Protein AF-A0A1Y4THS2-F1 (afdb_monomer)

Structure (mmCIF, N/CA/C/O backbone):
data_AF-A0A1Y4THS2-F1
#
_entry.id   AF-A0A1Y4THS2-F1
#
loop_
_atom_site.group_PDB
_atom_site.id
_atom_site.type_symbol
_atom_site.label_atom_id
_atom_site.label_alt_id
_atom_site.label_comp_id
_atom_site.label_asym_id
_atom_site.label_entity_id
_atom_site.label_seq_id
_atom_site.pdbx_PDB_ins_code
_atom_site.Cartn_x
_atom_site.Cartn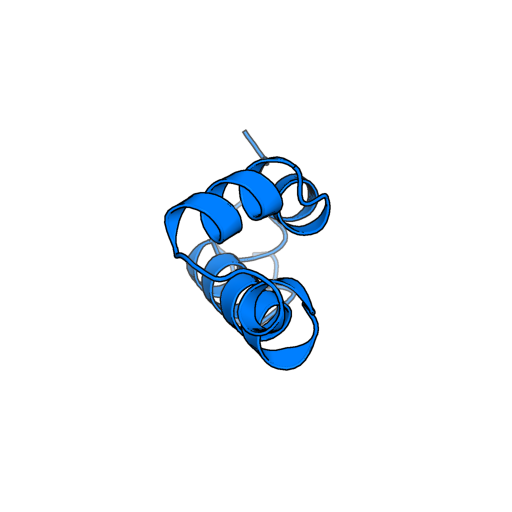_y
_atom_site.Cartn_z
_atom_site.occupancy
_atom_site.B_iso_or_equiv
_atom_site.auth_seq_id
_atom_site.auth_comp_id
_atom_site.auth_asym_id
_atom_site.auth_atom_id
_atom_site.pdbx_PDB_model_num
ATOM 1 N N . MET A 1 1 ? 20.688 6.813 -17.058 1.00 54.78 1 MET A N 1
ATOM 2 C CA . MET A 1 1 ? 19.224 6.633 -17.035 1.00 54.78 1 MET A CA 1
ATOM 3 C C . MET A 1 1 ? 18.958 5.246 -16.506 1.00 54.78 1 MET A C 1
ATOM 5 O O . MET A 1 1 ? 19.431 4.284 -17.099 1.00 54.78 1 MET A O 1
ATOM 9 N N . SER A 1 2 ? 18.306 5.151 -15.358 1.00 63.47 2 SER A N 1
ATOM 10 C CA . SER A 1 2 ? 17.870 3.866 -14.815 1.00 63.47 2 SER A CA 1
ATOM 11 C C . SER A 1 2 ? 16.605 3.462 -15.567 1.00 63.47 2 SER A C 1
ATOM 13 O O . SER A 1 2 ? 15.764 4.316 -15.829 1.00 63.47 2 SER A O 1
ATOM 15 N N . ALA A 1 3 ? 16.450 2.199 -15.954 1.00 72.50 3 ALA A N 1
ATOM 16 C CA . ALA A 1 3 ? 15.150 1.734 -16.432 1.00 72.50 3 ALA A CA 1
ATOM 17 C C . ALA A 1 3 ? 14.200 1.610 -15.233 1.00 72.50 3 ALA A C 1
ATOM 19 O O . ALA A 1 3 ? 14.604 1.108 -14.179 1.00 72.50 3 ALA A O 1
ATOM 20 N N . CYS A 1 4 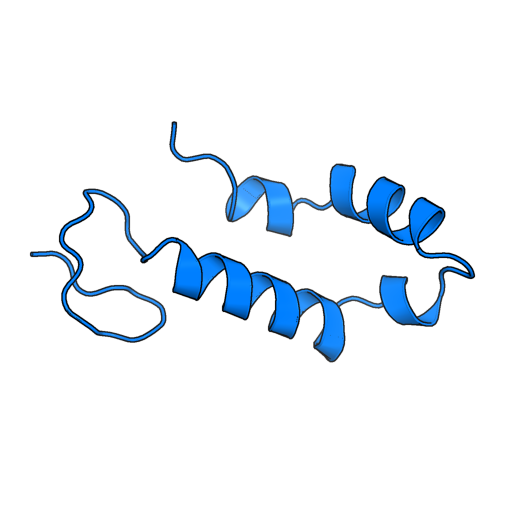? 12.956 2.063 -15.392 1.00 78.38 4 CYS A N 1
ATOM 21 C CA . CYS A 1 4 ? 11.891 1.796 -14.435 1.00 78.38 4 CYS A CA 1
ATOM 22 C C . CYS A 1 4 ? 11.740 0.281 -14.283 1.00 78.38 4 CYS A C 1
ATOM 24 O O . CYS A 1 4 ? 11.525 -0.421 -15.264 1.00 78.38 4 CYS A O 1
ATOM 26 N N . LYS A 1 5 ? 11.836 -0.243 -13.064 1.00 71.44 5 LYS A N 1
ATOM 27 C CA . LYS A 1 5 ? 11.748 -1.688 -12.809 1.00 71.44 5 LYS A CA 1
ATOM 28 C C . LYS A 1 5 ? 10.341 -2.272 -12.993 1.00 71.44 5 LYS A C 1
ATOM 30 O O . LYS A 1 5 ? 10.201 -3.485 -12.920 1.00 71.44 5 LYS A O 1
ATOM 35 N N . ILE A 1 6 ? 9.337 -1.424 -13.233 1.00 75.19 6 ILE A N 1
ATOM 36 C CA . ILE A 1 6 ? 7.930 -1.811 -13.404 1.00 75.19 6 ILE A CA 1
ATOM 37 C C . ILE A 1 6 ? 7.571 -1.872 -14.895 1.00 75.19 6 ILE A C 1
ATOM 39 O O . ILE A 1 6 ? 7.254 -2.935 -15.409 1.00 75.19 6 ILE A O 1
ATOM 43 N N . CYS A 1 7 ? 7.687 -0.754 -15.619 1.00 82.19 7 CYS A N 1
ATOM 44 C CA . CYS A 1 7 ? 7.318 -0.674 -17.040 1.00 82.19 7 CYS A CA 1
ATOM 45 C C . CYS A 1 7 ? 8.512 -0.785 -18.006 1.00 82.19 7 CYS A C 1
ATOM 47 O O . CYS A 1 7 ? 8.343 -0.715 -19.222 1.00 82.19 7 CYS A O 1
ATOM 49 N N . ASN A 1 8 ? 9.734 -0.909 -17.476 1.00 78.25 8 ASN A N 1
ATOM 50 C CA . ASN A 1 8 ? 10.988 -1.013 -18.228 1.00 78.25 8 ASN A CA 1
ATOM 51 C C . ASN A 1 8 ? 11.316 0.191 -19.139 1.00 78.25 8 ASN A C 1
ATOM 53 O O . ASN A 1 8 ? 12.261 0.134 -19.925 1.00 78.25 8 ASN A O 1
ATOM 57 N N . GLN A 1 9 ? 10.574 1.298 -19.013 1.00 82.56 9 GLN A N 1
ATOM 58 C CA . GLN A 1 9 ? 10.821 2.548 -19.733 1.00 82.56 9 GLN A CA 1
ATOM 59 C C . GLN A 1 9 ? 11.953 3.366 -19.086 1.00 82.56 9 GLN A C 1
ATOM 61 O O . GLN A 1 9 ? 12.213 3.222 -17.884 1.00 82.56 9 GLN A O 1
ATOM 66 N N . PRO A 1 10 ? 12.624 4.256 -19.843 1.00 75.69 10 PRO A N 1
ATOM 67 C CA . PRO A 1 10 ? 13.662 5.124 -19.302 1.00 75.69 10 PRO A CA 1
ATOM 68 C C . PRO A 1 10 ? 13.112 5.995 -18.168 1.00 75.69 10 PRO A C 1
ATOM 70 O O . PRO A 1 10 ? 12.146 6.737 -18.340 1.00 75.69 10 PRO A O 1
ATOM 73 N N . SER A 1 11 ? 13.741 5.911 -16.999 1.00 68.50 11 SER A N 1
ATOM 74 C CA . SER A 1 11 ? 13.448 6.772 -15.862 1.00 68.50 11 SER A CA 1
ATOM 75 C C . SER A 1 11 ? 14.485 7.887 -15.768 1.00 68.50 11 SER A C 1
ATOM 77 O O . SER A 1 11 ? 15.703 7.670 -15.757 1.00 68.50 11 SER A O 1
ATOM 79 N N . ASN A 1 12 ? 13.967 9.106 -15.731 1.00 66.19 12 ASN A N 1
ATOM 80 C CA . ASN A 1 12 ? 14.669 10.354 -15.465 1.00 66.19 12 ASN A CA 1
ATOM 81 C C . ASN A 1 12 ? 14.735 10.676 -13.960 1.00 66.19 12 ASN A C 1
ATOM 83 O O . ASN A 1 12 ? 15.433 11.613 -13.578 1.00 66.19 12 ASN A O 1
ATOM 87 N N . VAL A 1 13 ? 14.064 9.894 -13.108 1.00 59.81 13 VAL A N 1
ATOM 88 C CA . VAL A 1 13 ? 14.140 10.020 -11.648 1.00 59.81 13 VAL A CA 1
ATOM 89 C C . VAL A 1 13 ? 15.242 9.128 -11.070 1.00 59.81 13 VAL A C 1
ATOM 91 O O . VAL A 1 13 ? 15.539 8.052 -11.588 1.00 59.81 13 VAL A O 1
ATOM 94 N N . LYS A 1 14 ? 15.867 9.590 -9.976 1.00 59.81 14 LYS A N 1
ATOM 95 C CA . LYS A 1 14 ? 16.886 8.849 -9.200 1.00 59.81 14 LYS A CA 1
ATOM 96 C C . LYS A 1 14 ? 16.351 7.547 -8.582 1.00 59.81 14 LYS A C 1
ATOM 98 O O . LYS A 1 14 ? 17.138 6.763 -8.062 1.00 59.81 14 LYS A O 1
ATOM 103 N N . THR A 1 15 ? 15.040 7.340 -8.629 1.00 60.75 15 THR A N 1
ATOM 104 C CA . THR A 1 15 ? 14.312 6.215 -8.052 1.00 60.75 15 THR A CA 1
ATOM 105 C C . THR A 1 15 ? 14.191 5.055 -9.046 1.00 60.75 15 THR A C 1
ATOM 107 O O . THR A 1 15 ? 14.281 5.213 -10.267 1.00 60.75 15 THR A O 1
ATOM 110 N N . VAL A 1 16 ? 13.976 3.850 -8.518 1.00 65.25 16 VAL A N 1
ATOM 111 C CA . VAL A 1 16 ? 13.872 2.597 -9.294 1.00 65.25 16 VAL A CA 1
ATOM 112 C C . VAL A 1 16 ? 12.600 2.482 -10.152 1.00 65.25 16 VAL A C 1
ATOM 114 O O . VAL A 1 16 ? 12.494 1.555 -10.955 1.00 65.25 16 VAL A O 1
ATOM 117 N N . SER A 1 17 ? 11.646 3.407 -10.035 1.00 68.06 17 SER A N 1
ATOM 118 C CA . SER A 1 17 ? 10.362 3.374 -10.749 1.00 68.06 17 SER A CA 1
ATOM 119 C C . SER A 1 17 ? 9.748 4.769 -10.903 1.00 68.06 17 SER A C 1
ATOM 121 O O . SER A 1 17 ? 9.935 5.616 -10.028 1.00 68.06 17 SER A O 1
ATOM 123 N N . HIS A 1 18 ? 8.967 4.992 -11.966 1.00 79.69 18 HIS A N 1
ATOM 124 C CA . HIS A 1 18 ? 8.131 6.194 -12.101 1.00 79.69 18 HI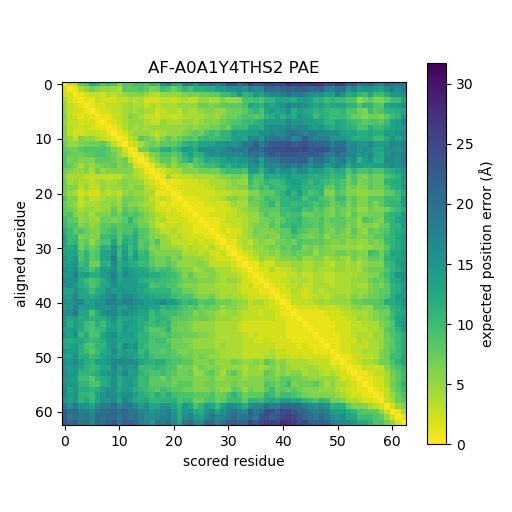S A CA 1
ATOM 125 C C . HIS A 1 18 ? 7.021 6.220 -11.042 1.00 79.69 18 HIS A C 1
ATOM 127 O O . HIS A 1 18 ? 6.531 5.161 -10.651 1.00 79.69 18 HIS A O 1
ATOM 133 N N . THR A 1 19 ? 6.589 7.416 -10.629 1.00 74.56 19 THR A N 1
ATOM 134 C CA . THR A 1 19 ? 5.473 7.598 -9.682 1.00 74.56 19 THR A CA 1
ATOM 135 C C . THR A 1 19 ? 4.188 6.955 -10.200 1.00 74.56 19 THR A C 1
ATOM 137 O O . THR A 1 19 ? 3.642 6.092 -9.530 1.00 74.56 19 THR A O 1
ATOM 140 N N . ALA A 1 20 ? 3.797 7.245 -11.447 1.00 75.69 20 ALA A N 1
ATOM 141 C CA . ALA A 1 20 ? 2.592 6.668 -12.050 1.00 75.69 20 ALA A CA 1
ATOM 142 C C . ALA A 1 20 ? 2.611 5.127 -12.089 1.00 75.69 20 ALA A C 1
ATOM 144 O O . ALA A 1 20 ? 1.598 4.486 -11.844 1.00 75.69 20 ALA A O 1
ATOM 145 N N . CYS A 1 21 ? 3.777 4.515 -12.331 1.00 78.00 21 CYS A N 1
ATOM 146 C CA . CYS A 1 21 ? 3.903 3.056 -12.309 1.00 78.00 21 CYS A CA 1
ATOM 147 C C . CYS A 1 21 ? 3.796 2.467 -10.895 1.00 78.00 21 CYS A C 1
ATOM 149 O O . CYS A 1 21 ? 3.450 1.298 -10.761 1.00 78.00 21 CYS A O 1
ATOM 151 N N . ARG A 1 22 ? 4.122 3.233 -9.844 1.00 76.06 22 ARG A N 1
ATOM 152 C CA . ARG A 1 22 ? 3.873 2.808 -8.458 1.00 76.06 22 ARG A CA 1
ATOM 153 C C . ARG A 1 22 ? 2.395 2.884 -8.117 1.00 76.06 22 ARG A C 1
ATOM 155 O O . ARG A 1 22 ? 1.912 1.960 -7.479 1.00 76.06 22 ARG A O 1
ATOM 162 N N . ASP A 1 23 ? 1.712 3.940 -8.544 1.00 75.06 23 ASP A N 1
ATOM 163 C CA . ASP A 1 23 ? 0.278 4.107 -8.297 1.00 75.06 23 ASP A CA 1
ATOM 164 C C . ASP A 1 23 ? -0.524 2.989 -8.979 1.00 75.06 23 ASP A C 1
ATOM 166 O O . ASP A 1 23 ? -1.288 2.298 -8.314 1.00 75.06 23 ASP A O 1
ATOM 170 N N . GLU A 1 24 ? -0.234 2.699 -10.251 1.00 76.88 24 GLU A N 1
ATOM 171 C CA . GLU A 1 24 ? -0.853 1.583 -10.983 1.00 76.88 24 GLU A CA 1
ATOM 172 C C . GLU A 1 24 ? -0.564 0.224 -10.318 1.00 76.88 24 GLU A C 1
ATOM 174 O O . GLU A 1 24 ? -1.450 -0.615 -10.173 1.00 76.88 24 GLU A O 1
ATOM 179 N N . LEU A 1 25 ? 0.668 0.007 -9.840 1.00 76.88 25 LEU A N 1
ATOM 180 C CA . LEU A 1 25 ? 1.017 -1.218 -9.118 1.00 76.88 25 LEU A CA 1
ATOM 181 C C . LEU A 1 25 ? 0.274 -1.326 -7.777 1.00 76.88 25 LEU A C 1
ATOM 183 O O . LEU A 1 25 ? -0.109 -2.426 -7.384 1.00 76.88 25 LEU A O 1
ATOM 187 N N . MET A 1 26 ? 0.080 -0.211 -7.068 1.00 74.62 26 MET A N 1
ATOM 188 C CA . MET A 1 26 ? -0.701 -0.181 -5.831 1.00 74.62 26 MET A CA 1
ATOM 189 C C . MET A 1 26 ? -2.165 -0.517 -6.096 1.00 74.62 26 MET A C 1
ATOM 191 O O . MET A 1 26 ? -2.719 -1.317 -5.349 1.00 74.62 26 MET A O 1
ATOM 195 N N . GLU A 1 27 ? -2.764 0.019 -7.159 1.00 71.00 27 GLU A N 1
ATOM 196 C CA . GLU A 1 27 ? -4.135 -0.318 -7.560 1.00 71.00 27 GLU A CA 1
ATOM 197 C C . GLU A 1 27 ? -4.268 -1.810 -7.883 1.00 71.00 27 GLU A C 1
ATOM 199 O O . GLU A 1 27 ? -5.092 -2.489 -7.277 1.00 71.00 27 GLU A O 1
ATOM 204 N N . VAL A 1 28 ? -3.389 -2.363 -8.727 1.00 73.75 28 VAL A N 1
ATOM 205 C CA . VAL A 1 28 ? -3.416 -3.795 -9.081 1.00 73.75 28 VAL A CA 1
ATOM 206 C C . VAL A 1 28 ? -3.211 -4.688 -7.855 1.00 73.75 28 VAL A C 1
ATOM 208 O O . VAL A 1 28 ? -3.912 -5.681 -7.678 1.00 73.75 28 VAL A O 1
ATOM 211 N N . ILE A 1 29 ? -2.266 -4.356 -6.969 1.00 76.62 29 ILE A N 1
ATOM 212 C CA . ILE A 1 29 ? -2.038 -5.143 -5.748 1.00 76.62 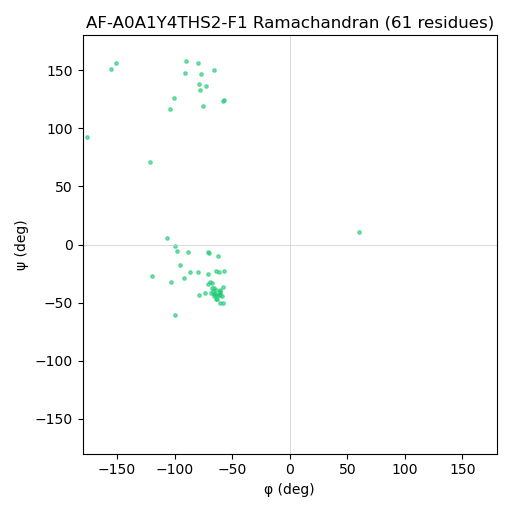29 ILE A CA 1
ATOM 213 C C . ILE A 1 29 ? -3.241 -5.057 -4.805 1.00 76.62 29 ILE A C 1
ATOM 215 O O . ILE A 1 29 ? -3.635 -6.068 -4.216 1.00 76.62 29 ILE A O 1
ATOM 219 N N . CYS A 1 30 ? -3.818 -3.870 -4.639 1.00 75.75 30 CYS A N 1
ATOM 220 C CA . CYS A 1 30 ? -4.975 -3.676 -3.779 1.00 75.75 30 CYS A CA 1
ATOM 221 C C . CYS A 1 30 ? -6.217 -4.388 -4.328 1.00 75.75 30 CYS A C 1
ATOM 223 O O . CYS A 1 30 ? -6.914 -5.033 -3.552 1.00 75.75 30 CYS A O 1
ATOM 225 N N . ASP A 1 31 ? -6.453 -4.372 -5.632 1.00 72.56 31 ASP A N 1
ATOM 226 C CA . ASP A 1 31 ? -7.643 -4.996 -6.213 1.00 72.56 31 ASP A CA 1
ATOM 227 C C . ASP A 1 31 ? -7.519 -6.523 -6.345 1.00 72.56 31 ASP A C 1
ATOM 229 O O . ASP A 1 31 ? -8.450 -7.258 -5.987 1.00 72.56 31 ASP A O 1
ATOM 233 N N . ASP A 1 32 ? -6.365 -7.024 -6.804 1.00 74.81 32 ASP A N 1
ATOM 234 C CA . ASP A 1 32 ? -6.201 -8.448 -7.125 1.00 74.81 32 ASP A CA 1
ATOM 235 C C . ASP A 1 32 ? -5.682 -9.289 -5.950 1.00 74.81 32 ASP A C 1
ATOM 237 O O . ASP A 1 32 ? -5.993 -10.481 -5.859 1.00 74.81 32 ASP A O 1
ATOM 241 N N . TYR A 1 33 ? -4.906 -8.697 -5.034 1.00 72.75 33 TYR A N 1
ATOM 242 C CA . TYR A 1 33 ? -4.200 -9.444 -3.982 1.00 72.75 33 TYR A CA 1
ATOM 243 C C . TYR A 1 33 ? -4.603 -9.042 -2.563 1.00 72.75 33 TYR A C 1
ATOM 245 O O . TYR A 1 33 ? -4.514 -9.863 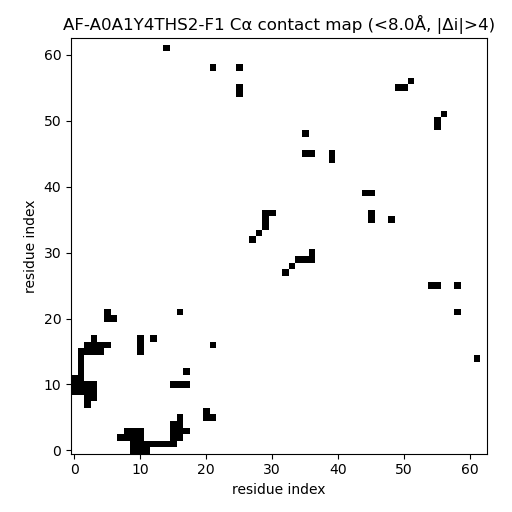-1.644 1.00 72.75 33 TYR A O 1
ATOM 253 N N . CYS A 1 34 ? -5.049 -7.805 -2.347 1.00 81.44 34 CYS A N 1
ATOM 254 C CA . CYS A 1 34 ? -5.503 -7.375 -1.035 1.00 81.44 34 CYS A CA 1
ATOM 255 C C . CYS A 1 34 ? -6.914 -7.900 -0.757 1.00 81.44 34 CYS A C 1
ATOM 257 O O . CYS A 1 34 ? -7.836 -7.789 -1.561 1.00 81.44 34 CYS A O 1
ATOM 259 N N . ARG A 1 35 ? -7.104 -8.472 0.433 1.00 81.88 35 ARG A N 1
ATOM 260 C CA . ARG A 1 35 ? -8.412 -8.981 0.864 1.00 81.88 35 ARG A CA 1
ATOM 261 C C . ARG A 1 35 ? -9.337 -7.862 1.355 1.00 81.88 35 ARG A C 1
ATOM 263 O O . ARG A 1 35 ? -10.555 -8.022 1.310 1.00 81.88 35 ARG A O 1
ATOM 270 N N . TRP A 1 36 ? -8.771 -6.732 1.792 1.00 82.31 36 TRP A N 1
ATOM 271 C CA . TRP A 1 36 ? -9.514 -5.652 2.446 1.00 82.31 36 TRP A CA 1
ATOM 272 C C . TRP A 1 36 ? -10.636 -5.055 1.599 1.00 82.31 36 TRP A C 1
ATOM 274 O O . TRP A 1 36 ? -11.727 -4.955 2.151 1.00 82.31 36 TRP A O 1
ATOM 284 N N . PRO A 1 37 ? -10.469 -4.766 0.291 1.00 79.62 37 PRO A N 1
ATOM 285 C CA . PRO A 1 37 ? -11.566 -4.244 -0.532 1.00 79.62 37 PRO A CA 1
ATOM 286 C C . PRO A 1 37 ? -12.810 -5.141 -0.566 1.00 79.62 37 PRO A C 1
ATOM 288 O O . PRO A 1 37 ? -13.908 -4.667 -0.835 1.00 79.62 37 PRO A O 1
ATOM 291 N N . 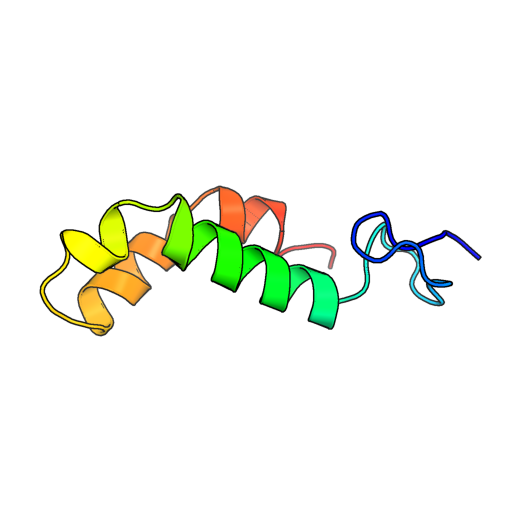ARG A 1 38 ? -12.658 -6.442 -0.276 1.00 80.50 38 ARG A N 1
ATOM 292 C CA . ARG A 1 38 ? -13.762 -7.413 -0.224 1.00 80.50 38 ARG A CA 1
ATOM 293 C C . ARG A 1 38 ? -14.327 -7.627 1.181 1.00 80.50 38 ARG A C 1
ATOM 295 O O . ARG A 1 38 ? -15.405 -8.201 1.312 1.00 80.50 38 ARG A O 1
ATOM 302 N N . GLU A 1 39 ? -13.599 -7.236 2.224 1.00 83.12 39 GLU A N 1
ATOM 303 C CA . GLU A 1 39 ? -13.978 -7.464 3.626 1.00 83.12 39 GLU A CA 1
ATOM 304 C C . GLU A 1 39 ? -14.520 -6.219 4.320 1.00 83.12 39 GLU A C 1
ATOM 306 O O . GLU A 1 39 ? -15.392 -6.329 5.186 1.00 83.12 39 GLU A O 1
ATOM 311 N N . VAL A 1 40 ? -14.022 -5.044 3.944 1.00 86.38 40 VAL A N 1
ATOM 312 C CA . VAL A 1 40 ? -14.482 -3.770 4.492 1.00 86.38 40 VAL A CA 1
ATOM 313 C C . VAL A 1 40 ? -15.816 -3.373 3.874 1.00 86.38 40 VAL A C 1
ATOM 315 O O . VAL A 1 40 ? -16.112 -3.660 2.716 1.00 86.38 40 VAL A O 1
ATOM 318 N N . ARG A 1 41 ? -16.651 -2.701 4.667 1.00 84.38 41 ARG A N 1
ATOM 319 C CA . ARG A 1 41 ? -18.012 -2.320 4.253 1.00 84.38 41 ARG A CA 1
ATOM 320 C C . ARG A 1 41 ? -18.118 -0.885 3.749 1.00 84.38 41 ARG A C 1
ATOM 322 O O . ARG A 1 41 ? -19.194 -0.476 3.321 1.00 84.38 41 ARG A O 1
ATOM 329 N N . SER A 1 42 ? -17.039 -0.110 3.837 1.00 86.06 42 SER A N 1
ATOM 330 C CA . SER A 1 42 ? -17.014 1.293 3.432 1.00 86.06 42 SER A CA 1
ATOM 331 C C . SER A 1 42 ? -15.626 1.733 2.972 1.00 86.06 42 SER A C 1
ATOM 333 O O . SER A 1 42 ? -14.614 1.166 3.387 1.00 86.06 42 SER A O 1
ATOM 335 N N . GLN A 1 43 ? -15.596 2.778 2.142 1.00 81.31 43 GLN A N 1
ATOM 336 C CA . GLN A 1 43 ? -14.361 3.388 1.648 1.00 81.31 43 GLN A CA 1
ATOM 337 C C . GLN A 1 43 ? -13.495 3.931 2.795 1.00 81.31 43 GLN A C 1
ATOM 339 O O . GLN A 1 43 ? -12.291 3.727 2.797 1.00 81.31 43 GLN A O 1
ATOM 344 N N . THR A 1 44 ? -14.106 4.534 3.817 1.00 87.56 44 THR A N 1
ATOM 345 C CA . THR A 1 44 ? -13.383 5.063 4.985 1.00 87.56 44 THR A CA 1
ATOM 346 C C . THR A 1 44 ? -12.626 3.970 5.739 1.00 87.56 44 THR A C 1
ATOM 348 O O . THR A 1 44 ? -11.469 4.150 6.098 1.00 87.56 44 THR A O 1
ATOM 351 N N . GLU A 1 45 ? -13.255 2.812 5.937 1.00 86.06 45 GLU A N 1
ATOM 352 C CA . GLU A 1 45 ? -12.635 1.673 6.619 1.00 86.06 45 GLU A CA 1
ATOM 353 C C . GLU A 1 45 ? -11.506 1.062 5.765 1.00 86.06 45 GLU A C 1
ATOM 355 O O . GLU A 1 45 ? -10.489 0.611 6.294 1.00 86.06 45 GLU A O 1
ATOM 360 N N . LEU A 1 46 ? -11.646 1.106 4.432 1.00 84.12 46 LEU A N 1
ATOM 361 C CA . LEU A 1 46 ? -10.576 0.747 3.501 1.00 84.12 46 LEU A CA 1
ATOM 362 C C . LEU A 1 46 ? -9.386 1.707 3.619 1.00 84.12 46 LEU A C 1
ATOM 364 O O . LEU A 1 46 ? -8.255 1.244 3.746 1.00 84.12 46 LEU A O 1
ATOM 368 N N . ASP A 1 47 ? -9.631 3.019 3.642 1.00 82.88 47 ASP A N 1
ATOM 369 C CA . ASP A 1 47 ? -8.589 4.045 3.771 1.00 82.88 47 ASP A CA 1
ATOM 370 C C . ASP A 1 47 ? -7.813 3.903 5.091 1.00 82.88 47 ASP A C 1
ATOM 372 O O . ASP A 1 47 ? -6.581 3.970 5.106 1.00 82.88 47 ASP A O 1
ATOM 376 N N . GLU A 1 48 ? -8.499 3.605 6.198 1.00 85.19 48 GLU A N 1
ATOM 377 C CA . GLU A 1 48 ? -7.860 3.327 7.489 1.00 85.19 48 GLU A CA 1
ATOM 378 C C . GLU A 1 48 ? -6.968 2.078 7.435 1.00 85.19 48 GLU A C 1
ATOM 380 O O . GLU A 1 48 ? -5.836 2.099 7.926 1.00 85.19 48 GLU A O 1
ATOM 385 N N . LYS A 1 49 ? -7.422 0.987 6.802 1.00 83.62 49 LYS A N 1
ATOM 386 C CA . LYS A 1 49 ? -6.602 -0.226 6.628 1.00 83.62 49 LYS A CA 1
ATOM 387 C C . LYS A 1 49 ? -5.420 0.007 5.690 1.00 83.62 49 LYS A C 1
ATOM 389 O O . LYS A 1 49 ? -4.330 -0.508 5.946 1.00 83.62 49 LYS A O 1
ATOM 394 N N . CYS A 1 50 ? -5.609 0.795 4.639 1.00 80.06 50 CYS A N 1
ATOM 395 C CA . CYS A 1 50 ? -4.554 1.173 3.706 1.00 80.06 50 CYS A CA 1
ATOM 396 C C . CYS A 1 50 ? -3.508 2.081 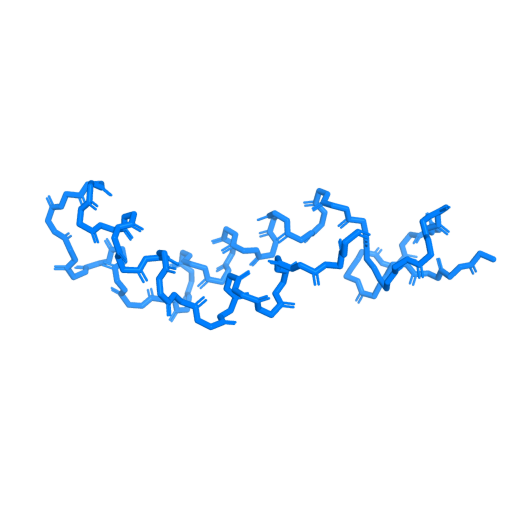4.365 1.00 80.06 50 CYS A C 1
ATOM 398 O O . CYS A 1 50 ? -2.322 1.930 4.078 1.00 80.06 50 CYS A O 1
ATOM 400 N N . SER A 1 51 ? -3.904 2.935 5.314 1.00 76.88 51 SER A N 1
ATOM 401 C CA . SER A 1 51 ? -2.983 3.825 6.039 1.00 76.88 51 SER A CA 1
ATO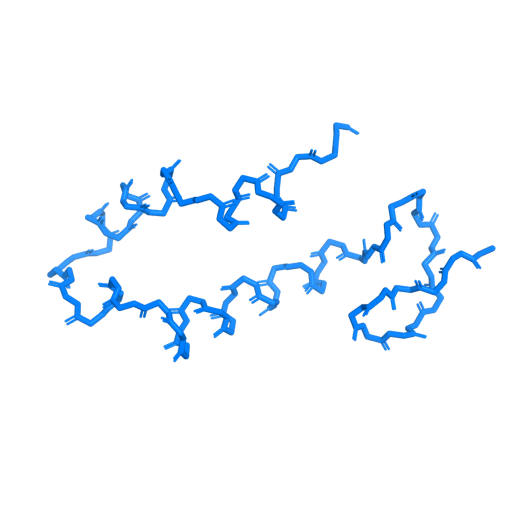M 402 C C . SER A 1 51 ? -1.911 3.088 6.859 1.00 76.88 51 SER A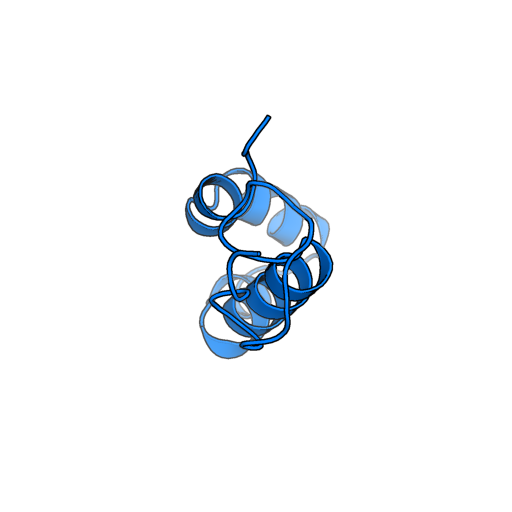 C 1
ATOM 404 O O . SER A 1 51 ? -0.838 3.636 7.105 1.00 76.88 51 SER A O 1
ATOM 406 N N . ILE A 1 52 ? -2.171 1.830 7.238 1.00 77.69 52 ILE A N 1
ATOM 407 C CA . ILE A 1 52 ? -1.234 0.946 7.954 1.00 77.69 52 ILE A CA 1
ATOM 408 C C . ILE A 1 52 ? -0.659 -0.168 7.062 1.00 77.69 52 ILE A C 1
ATOM 410 O O . ILE A 1 52 ? 0.021 -1.078 7.546 1.00 77.69 52 ILE A O 1
ATOM 414 N N . CYS A 1 53 ? -0.958 -0.151 5.760 1.00 78.69 53 CYS A N 1
ATOM 415 C CA . CYS A 1 53 ? -0.536 -1.189 4.833 1.00 78.69 53 CYS A CA 1
ATOM 416 C C . CYS A 1 53 ? 0.950 -1.037 4.498 1.00 78.69 53 CYS A C 1
ATOM 418 O O . CYS A 1 53 ? 1.386 -0.059 3.893 1.00 78.69 53 CYS A O 1
ATOM 420 N N . LYS A 1 54 ? 1.740 -2.064 4.822 1.00 70.56 54 LYS A N 1
ATOM 421 C CA . LYS A 1 54 ? 3.190 -2.051 4.601 1.00 70.56 54 LYS A CA 1
ATOM 422 C C . LYS A 1 54 ? 3.586 -1.966 3.126 1.00 70.56 54 LYS A C 1
ATOM 424 O O . LYS A 1 54 ? 4.681 -1.519 2.820 1.00 70.56 54 LYS A O 1
ATOM 429 N N . ILE A 1 55 ? 2.705 -2.372 2.211 1.00 70.25 55 ILE A N 1
ATOM 430 C CA . ILE A 1 55 ? 2.918 -2.206 0.766 1.00 70.25 55 ILE A CA 1
ATOM 431 C C . ILE A 1 55 ? 2.855 -0.723 0.386 1.00 70.25 55 ILE A C 1
ATOM 433 O O . ILE A 1 55 ? 3.717 -0.260 -0.354 1.00 70.25 55 ILE A O 1
ATOM 437 N N . VAL A 1 56 ? 1.907 0.028 0.951 1.00 69.94 56 VAL A N 1
ATOM 438 C CA . VAL A 1 56 ? 1.811 1.485 0.767 1.00 69.94 56 VAL A CA 1
ATOM 439 C C . VAL A 1 56 ? 3.036 2.178 1.368 1.00 69.94 56 VAL A C 1
ATOM 441 O O . VAL A 1 56 ? 3.592 3.073 0.746 1.00 69.94 56 VAL A O 1
ATOM 444 N N . GLU A 1 57 ? 3.533 1.718 2.520 1.00 67.06 57 GLU A N 1
ATOM 445 C CA . GLU A 1 57 ? 4.775 2.226 3.128 1.00 67.06 57 GLU A CA 1
ATOM 446 C C . GLU A 1 57 ? 6.023 1.922 2.274 1.00 67.06 57 GLU A C 1
ATOM 448 O O . GLU A 1 57 ? 6.866 2.792 2.062 1.00 67.06 57 GLU A O 1
ATOM 453 N N . LEU A 1 58 ? 6.139 0.697 1.749 1.00 62.75 58 LEU A N 1
ATOM 454 C CA . LEU A 1 58 ? 7.283 0.253 0.943 1.00 62.75 58 LEU A CA 1
ATOM 455 C C . LEU A 1 58 ? 7.320 0.898 -0.448 1.00 62.75 58 LEU A C 1
ATOM 457 O O . LEU A 1 58 ? 8.401 1.148 -0.980 1.00 62.75 58 LEU A O 1
ATOM 461 N N . LEU A 1 59 ? 6.157 1.159 -1.046 1.00 64.69 59 LEU A N 1
ATOM 462 C CA . LEU A 1 59 ? 6.045 1.839 -2.338 1.00 64.69 59 LEU A CA 1
ATOM 463 C C . LEU A 1 59 ? 6.018 3.370 -2.172 1.00 64.69 59 LEU A C 1
ATOM 465 O O . LEU A 1 59 ? 6.439 4.101 -3.070 1.00 64.69 59 LEU A O 1
ATOM 469 N N . GLY A 1 60 ? 5.617 3.865 -1.001 1.00 60.69 60 GLY A N 1
ATOM 470 C CA . GLY A 1 60 ? 5.440 5.278 -0.682 1.00 60.69 60 GLY A CA 1
ATOM 471 C C . GLY A 1 60 ? 6.296 5.775 0.485 1.00 60.69 60 GLY A C 1
ATOM 472 O O . GLY A 1 60 ? 5.760 6.133 1.527 1.00 60.69 60 GLY A O 1
ATOM 473 N N . LYS A 1 61 ? 7.616 5.890 0.284 1.00 43.97 61 LYS A N 1
ATOM 474 C CA . LYS A 1 61 ? 8.439 7.050 0.702 1.00 43.97 61 LYS A CA 1
ATOM 475 C C . LYS A 1 61 ? 9.883 6.871 0.226 1.00 43.97 61 LYS A C 1
ATOM 477 O O . LYS A 1 61 ? 10.728 6.317 0.920 1.00 43.97 61 LYS A O 1
ATOM 482 N N . GLU A 1 62 ? 10.186 7.403 -0.951 1.00 41.66 62 GLU A N 1
ATOM 483 C CA . GLU A 1 62 ? 11.509 7.989 -1.178 1.00 41.66 62 GLU A CA 1
ATOM 484 C C . GLU A 1 62 ? 11.275 9.500 -1.114 1.00 41.66 62 GLU A C 1
ATOM 486 O O . GLU A 1 62 ? 10.414 10.006 -1.834 1.00 41.66 62 GLU A O 1
ATOM 491 N N . GLY A 1 63 ? 11.903 10.148 -0.128 1.00 41.41 63 GLY A N 1
ATOM 492 C CA . GLY A 1 63 ? 11.726 11.570 0.182 1.00 41.41 63 GLY A CA 1
ATOM 493 C C . GLY A 1 63 ? 12.172 12.520 -0.918 1.00 41.41 63 GLY A C 1
ATOM 494 O O . GLY A 1 63 ? 12.933 12.095 -1.818 1.00 41.41 63 GLY A O 1
#

Mean predicted aligned error: 8.64 Å

Solvent-accessible surface area (backbone atoms only — not comparable to full-atom values): 3937 Å² total; per-residue (Å²): 122,49,55,12,76,77,81,64,45,84,25,93,54,99,53,66,49,52,69,69,59,49,53,54,49,49,49,51,43,42,70,76,70,40,65,53,80,79,70,46,94,45,71,68,59,40,50,59,55,49,74,72,30,64,66,53,53,73,76,58,73,82,132

Secondary structure (DSSP, 8-state):
-EEPTTT-PEE-SSSSS-HHHHHHHHHHHHHHT-SHHHH-SSHHHHHHHHHT-HHHHHHS---

Sequence (63 aa):
MSACKICNQPSNVKTVSHTACRDELMEVICDDYCRWPREVRSQTELDEKCSICKIVELLGKEG

pLDDT: mean 73.5, std 10.26, range [41.41, 87.56]

Radius of gyration: 13.65 Å; Cα contacts (8 Å, |Δi|>4): 52; chains: 1; bounding box: 37×21×28 Å

Foldseek 3Di:
DAQQPQPRHDDPDPDNHDPVSLVVVVVCCCPPPNCCVVVDPDPVVVVVVCVPDVSCVVSPDPD